Protein AF-A0A1A0H520-F1 (afdb_monomer_lite)

Organism: NCBI:txid869754

pLDDT: mean 70.18, std 12.79, range [38.53, 93.81]

Foldseek 3Di:
DDDDPDDDVVVVVVVVCPVVDDPDDPDDDDDCPPPPDPCPPPPCVCVDPVNVVVVVVCPVVVVVVVVVCVVVCVPPPPVVVVVVQCVDPVHCVVVDDPPDDDDD

Structure (mmCIF, N/CA/C/O backbone):
data_AF-A0A1A0H520-F1
#
_entry.id   AF-A0A1A0H520-F1
#
loop_
_atom_site.group_PDB
_atom_site.id
_atom_site.type_symbol
_atom_site.label_atom_id
_atom_site.label_alt_id
_atom_site.label_comp_id
_atom_site.label_asym_id
_atom_site.label_entity_id
_atom_site.label_seq_id
_atom_site.pdbx_PDB_ins_code
_atom_site.Cartn_x
_atom_site.Cartn_y
_atom_site.Cartn_z
_atom_site.occupancy
_atom_site.B_iso_or_equiv
_atom_site.auth_seq_id
_atom_site.auth_comp_id
_atom_site.auth_asym_id
_atom_site.auth_atom_id
_atom_site.pdbx_PDB_model_num
ATOM 1 N N . MET A 1 1 ? -13.884 4.707 -44.694 1.00 38.53 1 MET A N 1
ATOM 2 C CA . MET A 1 1 ? -12.967 5.865 -44.613 1.00 38.53 1 MET A CA 1
ATOM 3 C C . MET A 1 1 ? -12.814 6.247 -43.148 1.00 38.53 1 MET A C 1
ATOM 5 O O . MET A 1 1 ? -13.722 6.856 -42.606 1.00 38.53 1 MET A O 1
ATOM 9 N N . PHE A 1 2 ? -11.725 5.848 -42.485 1.00 43.75 2 PHE A N 1
ATOM 10 C CA . PHE A 1 2 ? -11.440 6.282 -41.112 1.00 43.75 2 PHE A CA 1
ATOM 11 C C . PHE A 1 2 ? -10.265 7.258 -41.132 1.00 43.75 2 PHE A C 1
ATOM 13 O O . PHE A 1 2 ? -9.179 6.946 -41.621 1.00 43.75 2 PHE A O 1
ATOM 20 N N . SER A 1 3 ? -10.556 8.480 -40.687 1.00 44.47 3 SER A N 1
ATOM 21 C CA . SER A 1 3 ? -9.652 9.625 -40.671 1.00 44.47 3 SER A CA 1
ATOM 22 C C . SER A 1 3 ? -8.563 9.451 -39.612 1.00 44.47 3 SER A C 1
ATOM 24 O O . SER A 1 3 ? -8.785 8.901 -38.535 1.00 44.47 3 SER A O 1
ATOM 26 N N . ARG A 1 4 ? -7.365 9.919 -39.956 1.00 56.19 4 ARG A N 1
ATOM 27 C CA . ARG A 1 4 ? -6.117 9.787 -39.203 1.00 56.19 4 ARG A CA 1
ATOM 28 C C . ARG A 1 4 ? -6.181 10.605 -37.910 1.00 56.19 4 ARG A C 1
ATOM 30 O O . ARG A 1 4 ? -6.136 11.830 -37.954 1.00 56.19 4 ARG A O 1
ATOM 37 N N . ILE A 1 5 ? -6.182 9.940 -36.756 1.00 56.50 5 ILE A N 1
ATOM 38 C CA . ILE A 1 5 ? -5.845 10.571 -35.473 1.00 56.50 5 ILE A CA 1
ATOM 39 C C . ILE A 1 5 ? -4.342 10.365 -35.247 1.00 56.50 5 ILE A C 1
ATOM 41 O O . ILE A 1 5 ? -3.909 9.387 -34.649 1.00 56.50 5 ILE A O 1
ATOM 45 N N . SER A 1 6 ? -3.517 11.281 -35.749 1.00 59.31 6 SER A N 1
ATOM 46 C CA . SER A 1 6 ? -2.130 11.431 -35.291 1.00 59.31 6 SER A CA 1
ATOM 47 C C . SER A 1 6 ? -1.752 12.910 -35.365 1.00 59.31 6 SER A C 1
ATOM 49 O O . SER A 1 6 ? -1.904 13.567 -36.388 1.00 59.31 6 SER A O 1
ATOM 51 N N . SER A 1 7 ? -1.434 13.554 -34.241 1.00 54.09 7 SER A N 1
ATOM 52 C CA . SER A 1 7 ? -0.057 14.049 -34.055 1.00 54.09 7 SER A CA 1
ATOM 53 C C . SER A 1 7 ? 0.207 14.671 -32.669 1.00 54.09 7 SER A C 1
ATOM 55 O O . SER A 1 7 ? 1.301 15.187 -32.427 1.00 54.09 7 SER A O 1
ATOM 57 N N . ARG A 1 8 ? -0.755 14.659 -31.730 1.00 53.47 8 ARG A N 1
ATOM 58 C CA . ARG A 1 8 ? -0.559 15.281 -30.400 1.00 53.47 8 ARG A CA 1
ATOM 59 C C . ARG A 1 8 ? 0.097 14.365 -29.362 1.00 53.47 8 ARG A C 1
ATOM 61 O O . ARG A 1 8 ? 0.859 14.867 -28.542 1.00 53.47 8 ARG A O 1
ATOM 68 N N . ALA A 1 9 ? -0.093 13.047 -29.443 1.00 55.28 9 ALA A N 1
ATOM 69 C CA . ALA A 1 9 ? 0.497 12.100 -28.488 1.00 55.28 9 ALA A CA 1
ATOM 70 C C . ALA A 1 9 ? 2.038 12.010 -28.584 1.00 55.28 9 ALA A C 1
ATOM 72 O O . ALA A 1 9 ? 2.722 11.914 -27.568 1.00 55.28 9 ALA A O 1
ATOM 73 N N . GLY A 1 10 ? 2.613 12.136 -29.788 1.00 54.66 10 GLY A N 1
ATOM 74 C CA . GLY A 1 10 ? 4.066 12.026 -29.993 1.00 54.66 10 GLY A CA 1
ATOM 75 C C . GLY A 1 10 ? 4.888 13.189 -29.420 1.00 54.66 10 GLY A C 1
ATOM 76 O O . GLY A 1 10 ? 6.057 13.015 -29.081 1.00 54.66 10 GLY A O 1
ATOM 77 N N . ARG A 1 11 ? 4.290 14.381 -29.265 1.00 54.91 11 ARG A N 1
ATOM 78 C CA . ARG A 1 11 ? 4.986 15.558 -28.708 1.00 54.91 11 ARG A CA 1
ATOM 79 C C . ARG A 1 11 ? 5.185 15.472 -27.195 1.00 54.91 11 ARG A C 1
ATOM 81 O O . ARG A 1 11 ? 6.168 16.002 -26.689 1.00 54.91 11 ARG A O 1
ATOM 88 N N . VAL A 1 12 ? 4.280 14.793 -26.494 1.00 57.72 12 VAL A N 1
ATOM 89 C CA . VAL A 1 12 ? 4.366 14.592 -25.042 1.00 57.72 12 VAL A CA 1
ATOM 90 C C . VAL A 1 12 ? 5.419 13.530 -24.710 1.00 57.72 12 VAL A C 1
ATOM 92 O O . VAL A 1 12 ? 6.229 13.747 -23.816 1.00 57.72 12 VAL A O 1
ATOM 95 N N . ALA A 1 13 ? 5.509 12.455 -25.503 1.00 58.97 13 ALA A N 1
ATOM 96 C CA . ALA A 1 13 ? 6.510 11.399 -25.321 1.00 58.97 13 ALA A CA 1
ATOM 97 C C . ALA A 1 13 ? 7.966 11.909 -25.388 1.00 58.97 13 ALA A C 1
ATOM 99 O O . ALA A 1 13 ? 8.805 11.476 -24.603 1.00 58.97 13 ALA A O 1
ATOM 100 N N . ARG A 1 14 ? 8.262 12.891 -26.255 1.00 56.59 14 ARG A N 1
ATOM 101 C CA . ARG A 1 14 ? 9.608 13.491 -26.359 1.00 56.59 14 ARG A CA 1
ATOM 102 C C . ARG A 1 14 ? 10.053 14.244 -25.104 1.00 56.59 14 ARG A C 1
ATOM 104 O O . ARG A 1 14 ? 11.247 14.294 -24.839 1.00 56.59 14 ARG A O 1
ATOM 111 N N . ARG A 1 15 ? 9.127 14.814 -24.322 1.00 55.50 15 ARG A N 1
ATOM 112 C CA . ARG A 1 15 ? 9.469 15.551 -23.089 1.00 55.50 15 ARG A CA 1
ATOM 113 C C . ARG A 1 15 ? 9.884 14.639 -21.934 1.00 55.50 15 ARG A C 1
ATOM 115 O O . ARG A 1 15 ? 10.560 15.104 -21.031 1.00 55.50 15 ARG A O 1
ATOM 122 N N . PHE A 1 16 ? 9.525 13.358 -21.976 1.00 57.25 16 PHE A N 1
ATOM 123 C CA . PHE A 1 16 ? 9.896 12.390 -20.939 1.00 57.25 16 PHE A CA 1
ATOM 124 C C . PHE A 1 16 ? 11.184 11.615 -21.257 1.00 57.25 16 PHE A C 1
ATOM 126 O O . PHE A 1 16 ? 11.706 10.922 -20.391 1.00 57.25 16 PHE A O 1
ATOM 133 N N . GLN A 1 17 ? 11.729 11.741 -22.472 1.00 56.84 17 GLN A N 1
ATOM 134 C CA . GLN A 1 17 ? 12.966 11.057 -22.874 1.00 56.84 17 GLN A CA 1
ATOM 135 C C . GLN A 1 17 ? 14.248 11.797 -22.456 1.00 56.84 17 GLN A C 1
ATOM 137 O O . GLN A 1 17 ? 15.327 11.217 -22.519 1.00 56.84 17 GLN A O 1
ATOM 142 N N . SER A 1 18 ? 14.158 13.048 -21.990 1.00 57.62 18 SER A N 1
ATOM 143 C CA . SER A 1 18 ? 15.332 13.866 -21.641 1.00 57.62 18 SER A CA 1
ATOM 144 C C . SER A 1 18 ? 16.076 13.412 -20.381 1.00 57.62 18 SER A C 1
ATOM 146 O O . SER A 1 18 ? 17.203 13.841 -20.170 1.00 57.62 18 SER A O 1
ATOM 148 N N . HIS A 1 19 ? 15.484 12.542 -19.557 1.00 55.47 19 HIS A N 1
ATOM 149 C CA . HIS A 1 19 ? 16.141 11.990 -18.364 1.00 55.47 19 HIS A CA 1
ATOM 150 C C . HIS A 1 19 ? 16.805 10.624 -18.593 1.00 55.47 19 HIS A C 1
ATOM 152 O O . HIS A 1 19 ? 17.513 10.150 -17.712 1.00 55.47 19 HIS A O 1
ATOM 158 N N . ALA A 1 20 ? 16.605 9.993 -19.756 1.00 55.78 20 ALA A N 1
ATOM 159 C CA . ALA A 1 20 ? 17.137 8.658 -20.044 1.00 55.78 20 ALA A CA 1
ATOM 160 C C . ALA A 1 20 ? 18.517 8.667 -20.729 1.00 55.78 20 ALA A C 1
ATOM 162 O O . ALA A 1 20 ? 19.110 7.611 -20.913 1.00 55.78 20 ALA A O 1
ATOM 163 N N . ALA A 1 21 ? 19.032 9.838 -21.112 1.00 55.81 21 ALA A N 1
ATOM 164 C CA . ALA A 1 21 ? 20.299 9.977 -21.825 1.00 55.81 21 ALA A CA 1
ATOM 165 C C . ALA A 1 21 ? 21.286 10.834 -21.017 1.00 55.81 21 ALA A C 1
ATOM 167 O O . ALA A 1 21 ? 21.588 11.968 -21.381 1.00 55.81 21 ALA A O 1
ATOM 168 N N . GLN A 1 22 ? 21.771 10.311 -19.890 1.00 56.00 22 GLN A N 1
ATOM 169 C CA . GLN A 1 22 ? 23.024 10.802 -19.313 1.00 56.00 22 GLN A CA 1
ATOM 170 C C . GLN A 1 22 ? 24.189 10.154 -20.068 1.00 56.00 22 GLN A C 1
ATOM 172 O O . GLN A 1 22 ? 24.168 8.956 -20.335 1.00 56.00 22 GLN A O 1
ATOM 177 N N . ALA A 1 23 ? 25.182 10.964 -20.443 1.00 58.56 23 ALA A N 1
ATOM 178 C CA . ALA A 1 23 ? 26.399 10.494 -21.092 1.00 58.56 23 ALA A CA 1
ATOM 179 C C . ALA A 1 23 ? 27.117 9.471 -20.196 1.00 58.56 23 ALA A C 1
ATOM 181 O O . ALA A 1 23 ? 27.286 9.711 -19.000 1.00 58.56 23 ALA A O 1
ATOM 182 N N . GLU A 1 24 ? 27.531 8.345 -20.781 1.00 59.03 24 GLU A N 1
ATOM 183 C CA . GLU A 1 24 ? 28.247 7.265 -20.100 1.00 59.03 24 GLU A CA 1
ATOM 184 C C . GLU A 1 24 ? 29.576 7.783 -19.524 1.00 59.03 24 GLU A C 1
ATOM 186 O O . GLU A 1 24 ? 30.594 7.888 -20.212 1.00 59.03 24 GLU A O 1
ATOM 191 N N . ALA A 1 25 ? 29.574 8.132 -18.237 1.00 65.56 25 ALA A N 1
ATOM 192 C CA . ALA A 1 25 ? 30.801 8.310 -17.480 1.00 65.56 25 ALA A CA 1
ATOM 193 C C . ALA A 1 25 ? 31.504 6.948 -17.393 1.00 65.56 25 ALA A C 1
ATOM 195 O O . ALA A 1 25 ? 30.876 5.954 -17.026 1.00 65.56 25 ALA A O 1
ATOM 196 N N . LYS A 1 26 ? 32.799 6.895 -17.743 1.00 64.69 26 LYS A N 1
ATOM 197 C CA . LYS A 1 26 ? 33.596 5.659 -17.681 1.00 64.69 26 LYS A CA 1
ATOM 198 C C . LYS A 1 26 ? 33.419 5.008 -16.299 1.00 64.69 26 LYS A C 1
ATOM 200 O O . LYS A 1 26 ? 33.751 5.653 -15.302 1.00 64.69 26 LYS A O 1
ATOM 205 N N . PRO A 1 27 ? 32.898 3.771 -16.218 1.00 63.84 27 PRO A N 1
ATOM 206 C CA . PRO A 1 27 ? 32.585 3.153 -14.941 1.00 63.84 27 PRO A CA 1
ATOM 207 C C . PRO A 1 27 ? 33.877 2.860 -14.175 1.00 63.84 27 PRO A C 1
ATOM 209 O O . PRO A 1 27 ? 34.805 2.249 -14.706 1.00 63.84 27 PRO A O 1
ATOM 212 N N . ALA A 1 28 ? 33.935 3.280 -12.910 1.00 69.12 28 ALA A N 1
ATOM 213 C CA . ALA A 1 28 ? 34.909 2.736 -11.972 1.00 69.12 28 ALA A CA 1
ATOM 214 C C . ALA A 1 28 ? 34.681 1.214 -11.842 1.00 69.12 28 ALA A C 1
ATOM 216 O O . ALA A 1 28 ? 33.531 0.770 -11.931 1.00 69.12 28 ALA A O 1
ATOM 217 N N . PRO A 1 29 ? 35.729 0.393 -11.641 1.00 72.38 29 PRO A N 1
ATOM 218 C CA . PRO A 1 29 ? 35.569 -1.054 -11.543 1.00 72.38 29 PRO A CA 1
ATOM 219 C C . PRO A 1 29 ? 34.709 -1.412 -10.321 1.00 72.38 29 PRO A C 1
ATOM 221 O O . PRO A 1 29 ? 35.138 -1.290 -9.175 1.00 72.38 29 PRO A O 1
ATOM 224 N N . PHE A 1 30 ? 33.470 -1.839 -10.568 1.00 77.50 30 PHE A N 1
ATOM 225 C CA . PHE A 1 30 ? 32.541 -2.299 -9.541 1.00 77.50 30 PHE A CA 1
ATOM 226 C C . PHE A 1 30 ? 32.901 -3.733 -9.125 1.00 77.50 30 PHE A C 1
ATOM 228 O O . PHE A 1 30 ? 32.791 -4.663 -9.923 1.00 77.50 30 PHE A O 1
ATOM 235 N N . ASN A 1 31 ? 33.337 -3.926 -7.874 1.00 80.31 31 ASN A N 1
ATOM 236 C CA . ASN A 1 31 ? 33.587 -5.259 -7.325 1.00 80.31 31 ASN A CA 1
ATOM 237 C C . ASN A 1 31 ? 32.277 -5.877 -6.809 1.00 80.31 31 ASN A C 1
ATOM 239 O O . ASN A 1 31 ? 31.780 -5.528 -5.736 1.00 80.31 31 ASN A O 1
ATOM 243 N N . ASN A 1 32 ? 31.729 -6.816 -7.577 1.00 79.94 32 ASN A N 1
ATOM 244 C CA . ASN A 1 32 ? 30.472 -7.490 -7.280 1.00 79.94 32 ASN A CA 1
ATOM 245 C C . ASN A 1 32 ? 30.641 -8.664 -6.296 1.00 79.94 32 ASN A C 1
ATOM 247 O O . ASN A 1 32 ? 30.434 -9.823 -6.650 1.00 79.94 32 ASN A O 1
ATOM 251 N N . LYS A 1 33 ? 31.004 -8.372 -5.042 1.00 84.44 33 LYS A N 1
ATOM 252 C CA . LYS A 1 33 ? 31.253 -9.388 -3.997 1.00 84.44 33 LYS A CA 1
ATOM 253 C C . LYS A 1 33 ? 30.058 -10.321 -3.723 1.00 84.44 33 LYS A C 1
ATOM 255 O O . LYS A 1 33 ? 30.257 -11.437 -3.257 1.00 84.44 33 LYS A O 1
ATOM 260 N N . TYR A 1 34 ? 28.834 -9.864 -3.984 1.00 84.00 34 TYR A N 1
ATOM 261 C CA . TYR A 1 34 ? 27.595 -10.571 -3.635 1.00 84.00 34 TYR A CA 1
ATOM 262 C C . TYR A 1 34 ? 26.809 -11.068 -4.858 1.00 84.00 34 TYR A C 1
ATOM 264 O O . TYR A 1 34 ? 25.627 -11.374 -4.734 1.00 84.00 34 TYR A O 1
ATOM 272 N N . ASN A 1 35 ? 27.446 -11.153 -6.034 1.00 78.12 35 ASN A N 1
ATOM 273 C CA . ASN A 1 35 ? 26.824 -11.621 -7.279 1.00 78.12 35 ASN A CA 1
ATOM 274 C C . ASN A 1 35 ? 25.509 -10.899 -7.630 1.00 78.12 35 ASN A C 1
ATOM 276 O O . ASN A 1 35 ? 24.576 -11.499 -8.165 1.00 78.12 35 ASN A O 1
ATOM 280 N N . PHE A 1 36 ? 25.426 -9.596 -7.359 1.00 82.75 36 PHE A N 1
ATOM 281 C CA . PHE A 1 36 ? 24.318 -8.771 -7.820 1.00 82.75 36 PHE A CA 1
ATOM 282 C C . PHE A 1 36 ? 24.196 -8.848 -9.340 1.00 82.75 36 PHE A C 1
ATOM 284 O O . PHE A 1 36 ? 25.197 -8.844 -10.058 1.00 82.75 36 PHE A O 1
ATOM 291 N N . ASN A 1 37 ? 22.968 -8.890 -9.848 1.00 76.25 37 ASN A N 1
ATOM 292 C CA . ASN A 1 37 ? 22.762 -8.805 -11.283 1.00 76.25 37 ASN A CA 1
ATOM 293 C C . ASN A 1 37 ? 23.100 -7.381 -11.761 1.00 76.25 37 ASN A C 1
ATOM 295 O O . ASN A 1 37 ? 22.329 -6.450 -11.539 1.00 76.25 37 ASN A O 1
ATOM 299 N N . ILE A 1 38 ? 24.259 -7.228 -12.404 1.00 76.81 38 ILE A N 1
ATOM 300 C CA . ILE A 1 38 ? 24.769 -5.950 -12.932 1.00 76.81 38 ILE A CA 1
ATOM 301 C C . ILE A 1 38 ? 24.047 -5.563 -14.237 1.00 76.81 38 ILE A C 1
ATOM 303 O O . ILE A 1 38 ? 24.047 -4.403 -14.629 1.00 76.81 38 ILE A O 1
ATOM 307 N N . ASN A 1 39 ? 23.377 -6.528 -14.874 1.00 75.81 39 ASN A N 1
ATOM 308 C CA . ASN A 1 39 ? 22.565 -6.342 -16.071 1.00 75.81 39 ASN A CA 1
ATOM 309 C C . ASN A 1 39 ? 21.108 -6.708 -15.755 1.00 75.81 39 ASN A C 1
ATOM 311 O O . ASN A 1 39 ? 20.607 -7.739 -16.227 1.00 75.81 39 ASN A O 1
ATOM 315 N N . PRO A 1 40 ? 20.415 -5.917 -14.913 1.00 73.25 40 PRO A N 1
ATOM 316 C CA . PRO A 1 40 ? 19.005 -6.158 -14.677 1.00 73.25 40 PRO A CA 1
ATOM 317 C C . PRO A 1 40 ? 18.252 -6.060 -16.012 1.00 73.25 40 PRO A C 1
ATOM 319 O O . PRO A 1 40 ? 18.604 -5.232 -16.861 1.00 73.25 40 PRO A O 1
ATOM 322 N N . PRO A 1 41 ? 17.209 -6.880 -16.225 1.00 73.00 41 PRO A N 1
ATOM 323 C CA . PRO A 1 41 ? 16.369 -6.723 -17.399 1.00 73.00 41 PRO A CA 1
ATOM 324 C C . PRO A 1 41 ? 15.807 -5.292 -17.442 1.00 73.00 41 PRO A C 1
ATOM 326 O O . PRO A 1 41 ? 15.574 -4.699 -16.382 1.00 73.00 41 PRO A O 1
ATOM 329 N N . PRO A 1 42 ? 15.571 -4.723 -18.636 1.00 74.44 42 PRO A N 1
ATOM 330 C CA . PRO A 1 42 ? 15.128 -3.340 -18.768 1.00 74.44 42 PRO A CA 1
ATOM 331 C C . PRO A 1 42 ? 13.892 -3.071 -17.906 1.00 74.44 42 PRO A C 1
ATOM 333 O O . PRO A 1 42 ? 12.915 -3.815 -17.981 1.00 74.44 42 PRO A O 1
ATOM 336 N N . VAL A 1 43 ? 13.909 -1.997 -17.111 1.00 66.94 43 VAL A N 1
ATOM 337 C CA . VAL A 1 43 ? 12.856 -1.665 -16.125 1.00 66.94 43 VAL A CA 1
ATOM 338 C C . VAL A 1 43 ? 11.447 -1.677 -16.742 1.00 66.94 43 VAL A C 1
ATOM 340 O O . VAL A 1 43 ? 10.484 -2.105 -16.108 1.00 66.94 43 VAL A O 1
ATOM 343 N N . HIS A 1 44 ? 11.328 -1.296 -18.017 1.00 65.81 44 HIS A N 1
ATOM 344 C CA . HIS A 1 44 ? 10.077 -1.296 -18.784 1.00 65.81 44 HIS A CA 1
ATOM 345 C C . HIS A 1 44 ? 9.453 -2.689 -18.984 1.00 65.81 44 HIS A C 1
ATOM 347 O O . HIS A 1 44 ? 8.262 -2.782 -19.270 1.00 65.81 44 HIS A O 1
ATOM 353 N N . ALA A 1 45 ? 10.224 -3.770 -18.831 1.00 68.81 45 ALA A N 1
ATOM 354 C CA . ALA A 1 45 ? 9.710 -5.135 -18.899 1.00 68.81 45 ALA A CA 1
ATOM 355 C C . ALA A 1 45 ? 8.787 -5.449 -17.711 1.00 68.81 45 ALA A C 1
ATOM 357 O O . ALA A 1 45 ? 7.761 -6.107 -17.887 1.00 68.81 45 ALA A O 1
ATOM 358 N N . TYR A 1 46 ? 9.1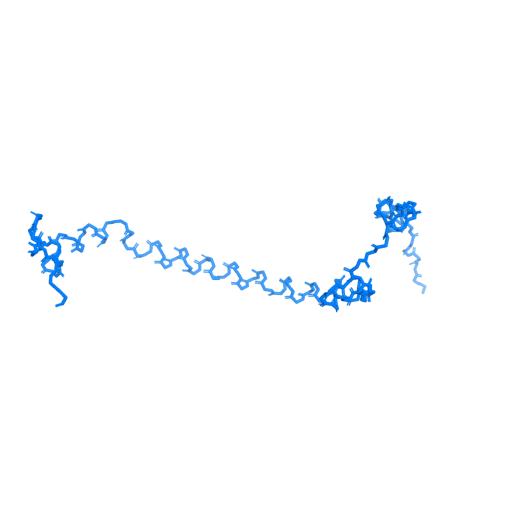05 -4.928 -16.522 1.00 67.56 46 TYR A N 1
ATOM 359 C CA . TYR A 1 46 ? 8.323 -5.150 -15.302 1.00 67.56 46 TYR A CA 1
ATOM 360 C C . TYR A 1 46 ? 7.390 -3.983 -14.978 1.00 67.56 46 TYR A C 1
ATOM 362 O O . TYR A 1 46 ? 6.303 -4.201 -14.445 1.00 67.56 46 TYR A O 1
ATOM 370 N N . TRP A 1 47 ? 7.758 -2.761 -15.360 1.00 73.56 47 TRP A N 1
ATOM 371 C CA . TRP A 1 47 ? 6.935 -1.566 -15.191 1.00 73.56 47 TRP A CA 1
ATOM 372 C C . TRP A 1 47 ? 6.183 -1.228 -16.482 1.00 73.56 47 TRP A C 1
ATOM 374 O O . TRP A 1 47 ? 6.438 -0.223 -17.146 1.00 73.56 47 TRP A O 1
ATOM 384 N N . ASN A 1 48 ? 5.278 -2.126 -16.869 1.00 81.19 48 ASN A N 1
ATOM 385 C CA . ASN A 1 48 ? 4.466 -1.999 -18.076 1.00 81.19 48 ASN A CA 1
ATOM 386 C C . ASN A 1 48 ? 2.985 -1.761 -17.733 1.00 81.19 48 ASN A C 1
ATOM 388 O O . ASN A 1 48 ? 2.541 -2.000 -16.610 1.00 81.19 48 ASN A O 1
ATOM 392 N N . ALA A 1 49 ? 2.202 -1.314 -18.720 1.00 80.06 49 ALA A N 1
ATOM 393 C CA . ALA A 1 49 ? 0.785 -0.991 -18.535 1.00 80.06 49 ALA A CA 1
ATOM 394 C C . ALA A 1 49 ? -0.044 -2.176 -18.006 1.00 80.06 49 ALA A C 1
ATOM 396 O O . ALA A 1 49 ? -0.976 -1.974 -17.232 1.00 80.06 49 ALA A O 1
ATOM 397 N N . ARG A 1 50 ? 0.318 -3.414 -18.370 1.00 84.56 50 ARG A N 1
ATOM 398 C CA . ARG A 1 50 ? -0.350 -4.624 -17.877 1.00 84.56 50 ARG A CA 1
ATOM 399 C C . ARG A 1 50 ? -0.109 -4.807 -16.377 1.00 84.56 50 ARG A C 1
ATOM 401 O O . ARG A 1 50 ? -1.071 -4.923 -15.628 1.00 84.56 50 ARG A O 1
ATOM 408 N N . ASN A 1 51 ? 1.140 -4.767 -15.927 1.00 82.69 51 ASN A N 1
ATOM 409 C CA . ASN A 1 51 ? 1.480 -4.903 -14.507 1.00 82.69 51 ASN A CA 1
ATOM 410 C C . ASN A 1 51 ? 0.953 -3.717 -13.682 1.00 82.69 51 ASN A C 1
ATOM 412 O O . ASN A 1 51 ? 0.466 -3.900 -12.570 1.00 82.69 51 ASN A O 1
ATOM 416 N N . PHE A 1 52 ? 0.960 -2.512 -14.253 1.00 86.88 52 PHE A N 1
ATOM 417 C CA . PHE A 1 52 ? 0.388 -1.325 -13.622 1.00 86.88 52 PHE A CA 1
ATOM 418 C C . PHE A 1 52 ? -1.139 -1.409 -13.474 1.00 86.88 52 PHE A C 1
ATOM 420 O O . PHE A 1 52 ? -1.686 -0.975 -12.462 1.00 86.88 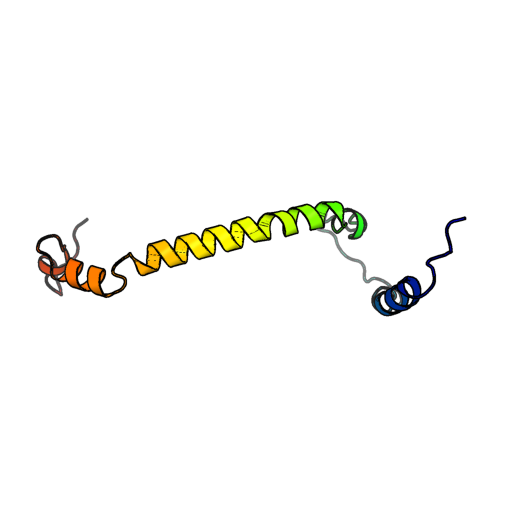52 PHE A O 1
ATOM 427 N N . SER A 1 53 ? -1.835 -2.019 -14.438 1.00 89.75 53 SER A N 1
ATOM 428 C CA . SER A 1 53 ? -3.290 -2.206 -14.359 1.00 89.75 53 SER A CA 1
ATOM 429 C C . SER A 1 53 ? -3.708 -3.067 -13.164 1.00 89.75 53 SER A C 1
ATOM 431 O O . SER A 1 53 ? -4.719 -2.775 -12.531 1.00 89.75 53 SER A O 1
ATOM 433 N N . VAL A 1 54 ? -2.889 -4.060 -12.796 1.00 87.75 54 VAL A N 1
ATOM 434 C CA . VAL A 1 54 ? -3.105 -4.881 -11.598 1.00 87.75 54 VAL A CA 1
ATOM 435 C C . VAL A 1 54 ? -3.043 -4.019 -10.339 1.00 87.75 54 VAL A C 1
ATOM 437 O O . VAL A 1 54 ? -3.917 -4.137 -9.490 1.00 87.75 54 VAL A O 1
ATOM 440 N N . LEU A 1 55 ? -2.074 -3.104 -10.236 1.00 86.12 55 LEU A N 1
ATOM 441 C CA . LEU A 1 55 ? -1.970 -2.187 -9.095 1.00 86.12 55 LEU A CA 1
ATOM 442 C C . LEU A 1 55 ? -3.176 -1.242 -9.005 1.00 86.12 55 LEU A C 1
ATOM 444 O O . LEU A 1 55 ? -3.713 -1.037 -7.919 1.00 86.12 55 LEU A O 1
ATOM 448 N N . ILE A 1 56 ? -3.645 -0.708 -10.137 1.00 90.75 56 ILE A N 1
ATOM 449 C CA . ILE A 1 56 ? -4.837 0.154 -10.162 1.00 90.75 56 ILE A CA 1
ATOM 450 C C . ILE A 1 56 ? -6.105 -0.618 -9.781 1.00 90.75 56 ILE A C 1
ATOM 452 O O . ILE A 1 56 ? -6.975 -0.062 -9.111 1.00 90.75 56 ILE A O 1
ATOM 456 N N . ALA A 1 57 ? -6.211 -1.897 -10.144 1.00 92.25 57 ALA A N 1
ATOM 457 C CA . ALA A 1 57 ? -7.369 -2.719 -9.797 1.00 92.25 57 ALA A CA 1
ATOM 458 C C . ALA A 1 57 ? -7.575 -2.875 -8.276 1.00 92.25 57 ALA A C 1
ATOM 460 O O . ALA A 1 57 ? -8.693 -3.148 -7.845 1.00 92.25 57 ALA A O 1
ATOM 461 N N . PHE A 1 58 ? -6.543 -2.643 -7.454 1.00 93.44 58 PHE A N 1
ATOM 462 C CA . PHE A 1 58 ? -6.658 -2.652 -5.990 1.00 93.44 58 PHE A CA 1
ATOM 463 C C . PHE A 1 58 ? -7.173 -1.337 -5.388 1.00 93.44 58 PHE A C 1
ATOM 465 O O . PHE A 1 58 ? -7.552 -1.323 -4.217 1.00 93.44 58 PHE A O 1
ATOM 472 N N . VAL A 1 59 ? -7.246 -0.242 -6.153 1.00 93.81 59 VAL A N 1
ATOM 473 C CA . VAL A 1 59 ? -7.708 1.062 -5.639 1.00 93.81 59 VAL A CA 1
ATOM 474 C C . VAL A 1 59 ? -9.122 0.985 -5.040 1.00 93.81 59 VAL A C 1
ATOM 476 O O . VAL A 1 59 ? -9.296 1.446 -3.911 1.00 93.81 59 VAL A O 1
ATOM 479 N N . PRO A 1 60 ? -10.129 0.363 -5.690 1.00 93.06 60 PRO A N 1
ATOM 480 C CA . PRO A 1 60 ? -11.464 0.243 -5.105 1.00 93.06 60 PRO A CA 1
ATOM 481 C C . PRO A 1 60 ? -11.482 -0.595 -3.824 1.00 93.06 60 PRO A C 1
ATOM 483 O O . PRO A 1 60 ? -12.225 -0.279 -2.902 1.00 93.06 60 PRO A O 1
ATOM 486 N N . VAL A 1 61 ? -10.641 -1.632 -3.739 1.00 92.62 61 VAL A N 1
ATOM 487 C CA . VAL A 1 61 ? -10.525 -2.483 -2.543 1.00 92.62 61 VAL A CA 1
ATOM 488 C C . VAL A 1 61 ? -9.965 -1.677 -1.375 1.00 92.62 61 VAL A C 1
ATOM 490 O O . VAL A 1 61 ? -10.500 -1.742 -0.271 1.00 92.62 61 VAL A O 1
ATOM 493 N N . PHE A 1 62 ? -8.931 -0.871 -1.622 1.00 90.81 62 PHE A N 1
ATOM 494 C CA . PHE A 1 62 ? -8.334 -0.011 -0.603 1.00 90.81 62 PHE A CA 1
ATOM 495 C C . PHE A 1 62 ? -9.321 1.051 -0.101 1.00 90.81 62 PHE A C 1
ATOM 497 O O . PHE A 1 62 ? -9.465 1.251 1.104 1.00 90.81 62 PHE A O 1
ATOM 504 N N . LEU A 1 63 ? -10.058 1.687 -1.018 1.00 93.69 63 LEU A N 1
ATOM 505 C CA . LEU A 1 63 ? -11.107 2.646 -0.666 1.00 93.69 63 LEU A CA 1
ATOM 506 C C . LEU A 1 63 ? -12.259 1.981 0.101 1.00 93.69 63 LEU A C 1
ATOM 508 O O . LEU A 1 63 ? -12.731 2.538 1.088 1.00 93.69 63 LEU A O 1
ATOM 512 N N . GLY A 1 64 ? -12.677 0.782 -0.310 1.00 92.38 64 GLY A N 1
ATOM 513 C CA . GLY A 1 64 ? -13.715 0.008 0.369 1.00 92.38 64 GLY A CA 1
ATOM 514 C C . GLY A 1 64 ? -13.316 -0.383 1.791 1.00 92.38 64 GLY A C 1
ATOM 515 O O . GLY A 1 64 ? -14.088 -0.167 2.722 1.00 92.38 64 GLY A O 1
ATOM 516 N N . ALA A 1 65 ? -12.092 -0.882 1.983 1.00 91.19 65 ALA A N 1
ATOM 517 C CA . ALA A 1 65 ? -11.556 -1.196 3.306 1.00 91.19 65 ALA A CA 1
ATOM 518 C C . ALA A 1 65 ? -11.460 0.053 4.196 1.00 91.19 65 ALA A C 1
ATOM 520 O O . ALA A 1 65 ? -11.840 0.003 5.363 1.00 91.19 65 ALA A O 1
ATOM 521 N N . GLY A 1 66 ? -11.017 1.187 3.643 1.00 86.94 66 GLY A N 1
ATOM 522 C CA . GLY A 1 66 ? -10.991 2.460 4.362 1.00 86.94 66 GLY A CA 1
ATOM 523 C C . GLY A 1 66 ? -12.385 2.938 4.777 1.00 86.94 66 GLY A C 1
ATOM 524 O O . GLY A 1 66 ? -12.568 3.386 5.906 1.00 86.94 66 GLY A O 1
ATOM 525 N N . TYR A 1 67 ? -13.384 2.798 3.901 1.00 89.12 67 TYR A N 1
ATOM 526 C CA . TYR A 1 67 ? -14.766 3.176 4.205 1.00 89.12 67 TYR A CA 1
ATOM 527 C C . TYR A 1 67 ? -15.395 2.263 5.264 1.00 89.12 67 TYR A C 1
ATOM 529 O O . TYR A 1 67 ? -16.029 2.754 6.194 1.00 89.12 67 TYR A O 1
ATOM 537 N N . LEU A 1 68 ? -15.165 0.949 5.173 1.00 87.50 68 LEU A N 1
ATOM 538 C CA . LEU A 1 68 ? -15.592 -0.014 6.192 1.00 87.50 68 LEU A CA 1
ATOM 539 C C . LEU A 1 68 ? -14.911 0.244 7.536 1.00 87.50 68 LEU A C 1
ATOM 541 O O . LEU A 1 68 ? -15.582 0.235 8.560 1.00 87.50 68 LEU A O 1
ATOM 545 N N . GLY A 1 69 ? -13.604 0.511 7.537 1.00 83.31 69 GLY A N 1
ATOM 546 C CA . GLY A 1 69 ? -12.862 0.862 8.745 1.00 83.31 69 GLY A CA 1
ATOM 547 C C . GLY A 1 69 ? -13.370 2.155 9.378 1.00 83.31 69 GLY A C 1
ATOM 548 O O . GLY A 1 69 ? -13.555 2.204 10.589 1.00 83.31 69 GLY A O 1
ATOM 549 N N . LYS A 1 70 ? -13.673 3.175 8.565 1.00 81.06 70 LYS A N 1
ATOM 550 C CA . LYS A 1 70 ? -14.298 4.417 9.034 1.00 81.06 70 LYS A CA 1
ATOM 551 C C . LYS A 1 70 ? -15.677 4.154 9.638 1.00 81.06 70 LYS A C 1
ATOM 553 O O . LYS A 1 70 ? -15.920 4.577 10.756 1.00 81.06 70 LYS A O 1
ATOM 558 N N . TYR A 1 71 ? -16.545 3.421 8.945 1.00 80.69 71 TYR A N 1
ATOM 559 C CA . TYR A 1 71 ? -17.885 3.101 9.438 1.00 80.69 71 TYR A CA 1
ATOM 560 C C . TYR A 1 71 ? -17.850 2.261 10.724 1.00 80.69 71 TYR A C 1
ATOM 562 O O . TYR A 1 71 ? -18.563 2.548 11.681 1.00 80.69 71 TYR A O 1
ATOM 570 N N . ALA A 1 72 ? -16.995 1.240 10.782 1.00 79.69 72 ALA A N 1
ATOM 571 C CA . ALA A 1 72 ? -16.814 0.433 11.983 1.00 79.69 72 ALA A CA 1
ATOM 572 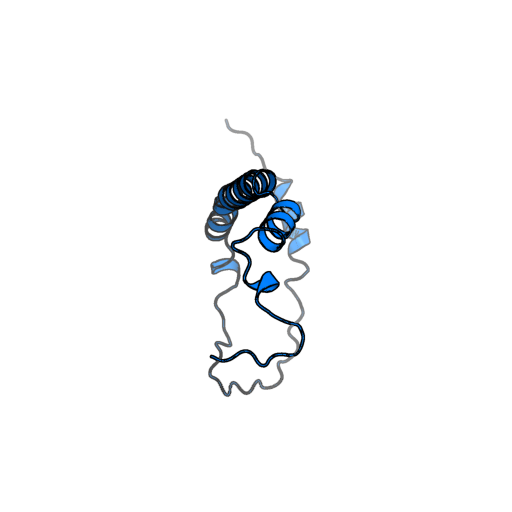C C . ALA A 1 72 ? -16.232 1.265 13.137 1.00 79.69 72 ALA A C 1
ATOM 574 O O . ALA A 1 72 ? -16.682 1.133 14.270 1.00 79.69 72 ALA A O 1
ATOM 575 N N . GLY A 1 73 ? -15.274 2.150 12.849 1.00 69.56 73 GLY A N 1
ATOM 576 C CA . GLY A 1 73 ? -14.663 3.047 13.829 1.00 69.56 73 GLY A CA 1
ATOM 577 C C . GLY A 1 73 ? -15.589 4.157 14.329 1.00 69.56 73 GLY A C 1
ATOM 578 O O . GLY A 1 73 ? -15.494 4.527 15.489 1.00 69.56 73 GLY A O 1
ATOM 579 N N . GLU A 1 74 ? -16.507 4.658 13.499 1.00 71.19 74 GLU A N 1
ATOM 580 C CA . GLU A 1 74 ? -17.535 5.632 13.902 1.00 71.19 74 GLU A CA 1
ATOM 581 C C . GLU A 1 74 ? -18.564 5.027 14.872 1.00 71.19 74 GLU A C 1
ATOM 583 O O . GLU A 1 74 ? -19.126 5.749 15.688 1.00 71.19 74 GLU A O 1
ATOM 588 N N . ASN A 1 75 ? -18.798 3.710 14.803 1.00 64.81 75 ASN A N 1
ATOM 589 C CA . ASN A 1 75 ? -19.714 2.989 15.697 1.00 64.81 75 ASN A CA 1
ATOM 590 C C . ASN A 1 75 ? -19.005 2.299 16.876 1.00 64.81 75 ASN A C 1
ATOM 592 O O . ASN A 1 75 ? -19.659 1.862 17.822 1.00 64.81 75 ASN A O 1
ATOM 596 N N . ALA A 1 76 ? -17.680 2.179 16.834 1.00 65.44 76 ALA A N 1
ATOM 597 C CA . ALA A 1 76 ? -16.894 1.810 17.997 1.00 65.44 76 ALA A CA 1
ATOM 598 C C . ALA A 1 76 ? -16.808 3.051 18.888 1.00 65.44 76 ALA A C 1
ATOM 600 O O . ALA A 1 76 ? -16.342 4.093 18.434 1.00 65.44 76 ALA A O 1
ATOM 601 N N . GLY A 1 77 ? -17.276 2.969 20.136 1.00 65.69 77 GLY A N 1
ATOM 602 C CA . GLY A 1 77 ? -17.194 4.087 21.078 1.00 65.69 77 GLY A CA 1
ATOM 603 C C . GLY A 1 77 ? -15.730 4.429 21.344 1.00 65.69 77 GLY A C 1
ATOM 604 O O . GLY A 1 77 ? -15.137 3.872 22.247 1.00 65.69 77 GLY A O 1
ATOM 605 N N . GLY A 1 78 ? -15.112 5.268 20.513 1.00 69.44 78 GLY A N 1
ATOM 606 C CA . GLY A 1 78 ? -13.659 5.386 20.384 1.00 69.44 78 GLY A CA 1
ATOM 607 C C . GLY A 1 78 ? -12.916 5.502 21.716 1.00 69.44 78 GLY A C 1
ATOM 608 O O . GLY A 1 78 ? -12.436 4.510 22.250 1.00 69.44 78 GLY A O 1
ATOM 609 N N . PHE A 1 79 ? -12.784 6.718 22.246 1.00 65.56 79 PHE A N 1
ATOM 610 C CA . PHE A 1 79 ? -12.137 6.951 23.544 1.00 65.56 79 PHE A CA 1
ATOM 611 C C . PHE A 1 79 ? -13.113 6.770 24.719 1.00 65.56 79 PHE A C 1
ATOM 613 O O . PHE A 1 79 ? -12.710 6.373 25.807 1.00 65.56 79 PHE A O 1
ATOM 620 N N . GLU A 1 80 ? -14.405 7.001 24.484 1.00 68.50 80 GLU A N 1
ATOM 621 C CA . GLU A 1 80 ? -15.461 6.860 25.490 1.00 68.50 80 GLU A CA 1
ATOM 622 C C . GLU A 1 80 ? -15.699 5.409 25.906 1.00 68.50 80 GLU A C 1
ATOM 624 O O . GLU A 1 80 ? -15.780 5.161 27.097 1.00 68.50 80 GLU A O 1
ATOM 629 N N . ALA A 1 81 ? -15.685 4.423 24.998 1.00 69.50 81 ALA A N 1
ATOM 630 C CA . ALA A 1 81 ? -15.795 3.023 25.427 1.00 69.50 81 ALA A CA 1
ATOM 631 C C . ALA A 1 81 ? -14.516 2.523 26.112 1.00 69.50 81 ALA A C 1
ATOM 633 O O . ALA A 1 81 ? -14.576 1.576 26.886 1.00 69.50 81 ALA A O 1
ATOM 634 N N . LEU A 1 82 ? -13.359 3.145 25.852 1.00 68.00 82 LEU A N 1
ATOM 635 C CA . LEU A 1 82 ? -12.121 2.887 26.595 1.00 68.00 82 LEU A CA 1
ATOM 636 C C . LEU A 1 82 ? -12.201 3.441 28.025 1.00 68.00 82 LEU A C 1
ATOM 638 O O . LEU A 1 82 ? -11.749 2.766 28.949 1.00 68.00 82 LEU A O 1
ATOM 642 N N . LEU A 1 83 ? -12.790 4.627 28.210 1.00 70.75 83 LEU A N 1
ATOM 643 C CA . LEU A 1 83 ? -13.080 5.200 29.529 1.00 70.75 83 LEU A CA 1
ATOM 644 C C . LEU A 1 83 ? -14.157 4.396 30.264 1.00 70.75 83 LEU A C 1
ATOM 646 O O . LEU A 1 83 ? -13.909 3.957 31.380 1.00 70.75 83 LEU A O 1
ATOM 650 N N . ASP A 1 84 ? -15.284 4.100 29.617 1.00 71.50 84 ASP A N 1
ATOM 651 C CA . ASP A 1 84 ? -16.351 3.269 30.183 1.00 71.50 84 ASP A CA 1
ATOM 652 C C . ASP A 1 84 ? -15.847 1.864 30.514 1.00 71.50 84 ASP A C 1
ATOM 654 O O . ASP A 1 84 ? -16.222 1.300 31.537 1.00 71.50 84 ASP A O 1
ATOM 658 N N . PHE A 1 85 ? -14.964 1.289 29.689 1.00 72.81 85 PHE A N 1
ATOM 659 C CA . PHE A 1 85 ? -14.309 0.029 30.014 1.00 72.81 85 PHE A CA 1
ATOM 660 C C . PHE A 1 85 ? -13.415 0.190 31.238 1.00 72.81 85 PHE A C 1
ATOM 662 O O . PHE A 1 85 ? -13.558 -0.609 32.155 1.00 72.81 85 PHE A O 1
ATOM 669 N N . ALA A 1 86 ? -12.552 1.211 31.292 1.00 70.81 86 ALA A N 1
ATOM 670 C CA . ALA A 1 86 ? -11.678 1.471 32.437 1.00 70.81 86 ALA A CA 1
ATOM 671 C C . ALA A 1 86 ? -12.463 1.681 33.747 1.00 70.81 86 ALA A C 1
ATOM 673 O O . ALA A 1 86 ? -12.029 1.196 34.797 1.00 70.81 86 ALA A O 1
ATOM 674 N N . ASP A 1 87 ? -13.630 2.321 33.656 1.00 72.25 87 ASP A N 1
ATOM 675 C CA . ASP A 1 87 ? -14.571 2.564 34.748 1.00 72.25 87 ASP A CA 1
ATOM 676 C C . ASP A 1 87 ? -15.548 1.399 34.984 1.00 72.25 87 ASP A C 1
ATOM 678 O O . ASP A 1 87 ? -16.249 1.383 36.001 1.00 72.25 87 ASP A O 1
ATOM 682 N N . SER A 1 88 ? -15.573 0.377 34.124 1.00 72.06 88 SER A N 1
ATOM 683 C CA . SER A 1 88 ? -16.397 -0.821 34.309 1.00 72.06 88 SER A CA 1
ATOM 684 C C . SER A 1 88 ? -15.822 -1.747 35.385 1.00 72.06 88 SER A C 1
ATOM 686 O O . SER A 1 88 ? -14.634 -1.724 35.710 1.00 72.06 88 SER A O 1
ATOM 688 N N . GLU A 1 89 ? -16.670 -2.598 35.964 1.00 62.34 89 GLU A N 1
ATOM 689 C CA . GLU A 1 89 ? -16.249 -3.632 36.925 1.00 62.34 89 GLU A CA 1
ATOM 690 C C . GLU A 1 89 ? -15.373 -4.730 36.298 1.00 62.34 89 GLU A C 1
ATOM 692 O O . GLU A 1 89 ? -14.770 -5.514 37.020 1.00 62.34 89 GLU A O 1
ATOM 697 N N . GLN A 1 90 ? -15.269 -4.781 34.966 1.00 64.75 90 GLN A N 1
ATOM 698 C CA . GLN A 1 90 ? -14.440 -5.750 34.240 1.00 64.75 90 GLN A CA 1
ATOM 699 C C . GLN A 1 90 ? -13.011 -5.251 33.978 1.00 64.75 90 GLN A C 1
ATOM 701 O O . GLN A 1 90 ? -12.200 -5.986 33.413 1.00 64.75 90 GLN A O 1
ATOM 706 N N . SER A 1 91 ? -12.690 -4.014 34.365 1.00 58.69 91 SER A N 1
ATOM 707 C CA . SER A 1 91 ? -11.367 -3.430 34.159 1.00 58.69 91 SER A CA 1
ATOM 708 C C . SER A 1 91 ? -10.347 -3.932 35.184 1.00 58.69 91 SER A C 1
ATOM 710 O O . SER A 1 91 ? -10.477 -3.627 36.374 1.00 58.69 91 SER A O 1
ATOM 712 N N . PRO A 1 92 ? -9.244 -4.571 34.742 1.00 65.25 92 PRO A N 1
ATOM 713 C CA . PRO A 1 92 ? -8.129 -4.934 35.621 1.00 65.25 92 PRO A CA 1
ATOM 714 C C . PRO A 1 92 ? -7.452 -3.711 36.263 1.00 65.25 92 PRO A C 1
ATOM 716 O O . PRO A 1 92 ? -6.698 -3.845 37.225 1.00 65.25 92 PRO A O 1
ATOM 719 N N . MET A 1 93 ? -7.704 -2.504 35.737 1.00 62.81 93 MET A N 1
ATOM 720 C CA . MET A 1 93 ? -7.113 -1.257 36.233 1.00 62.81 93 MET A CA 1
ATOM 721 C C . MET A 1 93 ? -7.641 -0.876 37.620 1.00 62.81 93 MET A C 1
ATOM 723 O O . MET A 1 93 ? -6.958 -0.150 38.336 1.00 62.81 93 MET A O 1
ATOM 727 N N . LYS A 1 94 ? -8.823 -1.368 38.022 1.00 61.69 94 LYS A N 1
ATOM 728 C CA . LYS A 1 94 ? -9.355 -1.149 39.379 1.00 61.69 94 LYS A CA 1
ATOM 729 C C . LYS A 1 94 ? -8.679 -2.027 40.432 1.00 61.69 94 LYS A C 1
ATOM 731 O O . LYS A 1 94 ? -8.610 -1.638 41.595 1.00 61.69 94 LYS A O 1
ATOM 736 N N . GLU A 1 95 ? -8.171 -3.191 40.034 1.00 62.66 95 GLU A N 1
ATOM 737 C CA . GLU A 1 95 ? -7.469 -4.123 40.925 1.00 62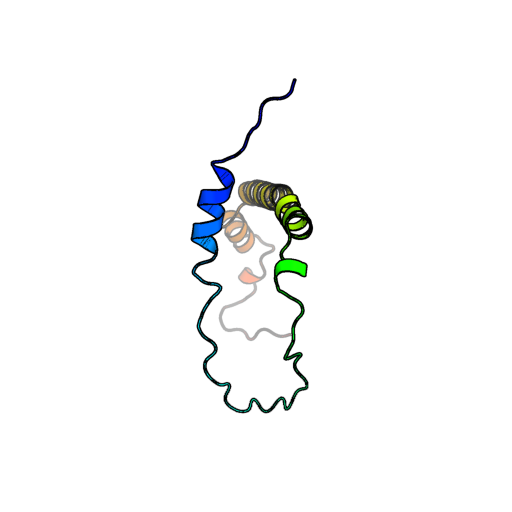.66 95 GLU A CA 1
ATOM 738 C C . GLU A 1 95 ? -5.966 -3.813 41.021 1.00 62.66 95 GLU A C 1
ATOM 740 O O . GLU A 1 95 ? -5.332 -4.081 42.043 1.00 62.66 95 GLU A O 1
ATOM 745 N N . LEU A 1 96 ? -5.392 -3.191 39.986 1.00 59.62 96 LEU A N 1
ATOM 746 C CA . LEU A 1 96 ? -3.994 -2.760 39.945 1.00 59.62 96 LEU A CA 1
ATOM 747 C C . LEU A 1 96 ? -3.758 -1.531 40.837 1.00 59.62 96 LEU A C 1
ATOM 749 O O . LEU A 1 96 ? -3.831 -0.383 40.397 1.00 59.62 96 LEU A O 1
ATOM 753 N N . LYS A 1 97 ? -3.397 -1.762 42.102 1.00 60.50 97 LYS A N 1
ATOM 754 C CA . LYS A 1 97 ? -2.854 -0.701 42.962 1.00 60.50 97 LYS A CA 1
ATOM 755 C C . LYS A 1 97 ? -1.535 -0.183 42.386 1.00 60.50 97 LYS A C 1
ATOM 757 O O . LYS A 1 97 ? -0.592 -0.944 42.168 1.00 60.50 97 LYS A O 1
ATOM 762 N N . PHE A 1 98 ? -1.456 1.130 42.173 1.00 60.84 98 PHE A N 1
ATOM 763 C CA . PHE A 1 98 ? -0.231 1.802 41.740 1.00 60.84 98 PHE A CA 1
ATOM 764 C C . PHE A 1 98 ? 0.907 1.489 42.729 1.00 60.84 98 PHE A C 1
ATOM 766 O O . PHE A 1 98 ? 0.840 1.879 43.893 1.00 60.84 98 PHE A O 1
ATOM 773 N N . GLY A 1 99 ? 1.937 0.767 42.273 1.00 64.00 99 GLY A N 1
ATOM 774 C CA . GLY A 1 99 ? 3.112 0.412 43.081 1.00 64.00 99 GLY A CA 1
ATOM 775 C C . GLY A 1 99 ? 3.256 -1.067 43.459 1.00 64.00 99 GLY A C 1
ATOM 776 O O . GLY A 1 99 ? 4.289 -1.427 44.022 1.00 64.00 99 GLY A O 1
ATOM 777 N N . GLU A 1 100 ? 2.299 -1.939 43.131 1.00 64.62 100 GLU A N 1
ATOM 778 C CA . GLU A 1 100 ? 2.482 -3.387 43.303 1.00 64.62 100 GLU A CA 1
ATOM 779 C C . GLU A 1 100 ? 3.127 -4.028 42.063 1.00 64.62 100 GLU A C 1
ATOM 781 O O . GLU A 1 100 ? 2.809 -3.705 40.917 1.00 64.62 100 GLU A O 1
ATOM 786 N N . ALA A 1 101 ? 4.083 -4.934 42.287 1.00 64.25 101 ALA A N 1
ATOM 787 C CA . ALA A 1 101 ? 4.772 -5.632 41.210 1.00 64.25 101 ALA A CA 1
ATOM 788 C C . ALA A 1 101 ? 3.807 -6.586 40.495 1.00 64.25 101 ALA A C 1
ATOM 790 O O . ALA A 1 101 ? 3.252 -7.491 41.121 1.00 64.25 101 ALA A O 1
ATOM 791 N N . GLN A 1 102 ? 3.655 -6.420 39.179 1.00 60.06 102 GLN A N 1
ATOM 792 C CA . GLN A 1 102 ? 2.886 -7.349 38.355 1.00 60.06 102 GLN A CA 1
ATOM 793 C C . GLN A 1 102 ? 3.530 -8.736 38.427 1.00 60.06 102 GLN A C 1
ATOM 795 O O . GLN A 1 102 ? 4.647 -8.948 37.949 1.00 60.06 102 GLN A O 1
ATOM 800 N N . LYS A 1 103 ? 2.842 -9.681 39.070 1.00 65.38 103 LYS A N 1
ATOM 801 C CA . LYS A 1 103 ? 3.247 -11.085 39.056 1.00 65.38 103 LYS A CA 1
ATOM 802 C C . LYS A 1 103 ? 2.723 -11.724 37.772 1.00 65.38 103 LYS A C 1
ATOM 804 O O . LYS A 1 103 ? 1.581 -11.488 37.394 1.00 65.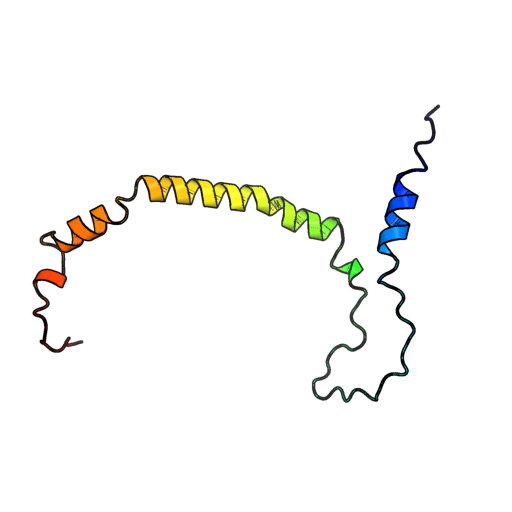38 103 LYS A O 1
ATOM 809 N N . LYS A 1 104 ? 3.617 -12.460 37.108 1.00 55.09 104 LYS A N 1
ATOM 810 C CA . LYS A 1 104 ? 3.343 -13.262 35.910 1.00 55.09 104 LYS A CA 1
ATOM 811 C C . L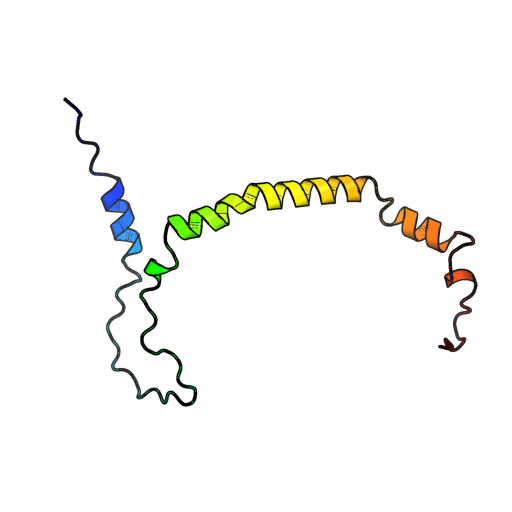YS A 1 104 ? 2.224 -14.268 36.131 1.00 55.09 104 LYS A C 1
ATOM 813 O O . LYS A 1 104 ? 2.188 -14.842 37.243 1.00 55.09 104 LYS A O 1
#

Sequence (104 aa):
MFSRISSRAGRVARRFQSHAAQAEAKPAPFNNKYNFNINPPPVHAYWNARNFSVLIAFVPVFLGAGYLGKYAGENAGGFEALLDFADSEQSPMKELKFGEAQKK

Radius of gyration: 29.89 Å; chains: 1; bounding box: 55×29×88 Å

Secondary structure (DSSP, 8-state):
------SSHHHHHHHHGGGS----PPPP----TT---SSPPPGGGTSSHHHHHHHHHTHHHHHHHHHHHHHHHHHS-TTHHHHHHHHSTT-GGGT--TT-----